Protein AF-A0A936GH63-F1 (afdb_monomer_lite)

pLDDT: mean 91.54, std 8.58, range [49.22, 98.38]

Radius of gyration: 16.04 Å; chains: 1; bounding box: 37×33×44 Å

Structure (mmCIF, N/CA/C/O backbone):
data_AF-A0A936GH63-F1
#
_entry.id   AF-A0A936GH63-F1
#
loop_
_atom_site.group_PDB
_atom_site.id
_atom_site.type_symbol
_atom_site.label_atom_id
_atom_site.label_alt_id
_atom_site.label_comp_id
_atom_site.label_asym_id
_atom_site.label_entity_id
_atom_site.label_seq_id
_atom_site.pdbx_PDB_ins_code
_atom_site.Cartn_x
_atom_site.Cartn_y
_atom_site.Cartn_z
_atom_site.occupancy
_atom_site.B_iso_or_equiv
_atom_site.auth_seq_id
_atom_site.auth_comp_id
_atom_site.auth_asym_id
_atom_site.auth_atom_id
_atom_site.pdbx_PDB_model_num
ATOM 1 N N . MET A 1 1 ? -2.921 2.189 15.683 1.00 77.50 1 MET A N 1
ATOM 2 C CA . MET A 1 1 ? -3.724 1.718 14.530 1.00 77.50 1 MET A CA 1
ATOM 3 C C . MET A 1 1 ? -4.888 0.828 14.944 1.00 77.50 1 MET A C 1
ATOM 5 O O . MET A 1 1 ? -5.994 1.120 14.519 1.00 77.50 1 MET A O 1
ATOM 9 N N . ASN A 1 2 ? -4.681 -0.194 15.786 1.00 88.81 2 ASN A N 1
ATOM 10 C CA . ASN A 1 2 ? -5.729 -1.166 16.139 1.00 88.81 2 ASN A CA 1
ATOM 11 C C . ASN A 1 2 ? -7.021 -0.539 16.677 1.00 88.81 2 ASN A C 1
ATOM 13 O O . ASN A 1 2 ? -8.090 -0.929 16.238 1.00 88.81 2 ASN A O 1
ATOM 17 N N . THR A 1 3 ? -6.943 0.483 17.533 1.00 91.19 3 THR A N 1
ATOM 18 C CA . THR A 1 3 ? -8.134 1.196 18.032 1.00 91.19 3 THR A CA 1
ATOM 19 C C . THR A 1 3 ? -8.961 1.829 16.910 1.00 91.19 3 THR A C 1
ATOM 21 O O . THR A 1 3 ? -10.179 1.738 16.925 1.00 91.19 3 THR A O 1
ATOM 24 N N . ILE A 1 4 ? -8.304 2.430 15.912 1.00 89.94 4 ILE A N 1
ATOM 25 C CA . ILE A 1 4 ? -8.976 3.048 14.756 1.00 89.94 4 ILE A CA 1
ATOM 26 C C . ILE A 1 4 ? -9.608 1.961 13.881 1.00 89.94 4 ILE A C 1
ATOM 28 O O . ILE A 1 4 ? -10.744 2.107 13.446 1.00 89.94 4 ILE A O 1
ATOM 32 N N . CYS A 1 5 ? -8.889 0.855 13.666 1.00 93.31 5 CYS A N 1
ATOM 33 C CA . CYS A 1 5 ? -9.409 -0.298 12.936 1.00 93.31 5 CYS A CA 1
ATOM 34 C C . CYS A 1 5 ? -10.624 -0.922 13.634 1.00 93.31 5 CYS A C 1
ATOM 36 O O . CYS A 1 5 ? -11.578 -1.269 12.963 1.00 93.31 5 CYS A O 1
ATOM 38 N N . LEU A 1 6 ? -10.613 -1.060 14.961 1.00 93.94 6 LEU A N 1
ATOM 39 C CA . LEU A 1 6 ? -11.741 -1.622 15.715 1.00 93.94 6 LEU A CA 1
ATOM 40 C C . LEU A 1 6 ? -12.950 -0.686 15.757 1.00 93.94 6 LEU A C 1
ATOM 42 O O . LEU A 1 6 ? -14.074 -1.150 15.901 1.00 93.94 6 LEU A O 1
ATOM 46 N N . TRP A 1 7 ? -12.723 0.624 15.658 1.00 93.56 7 TRP A N 1
ATOM 47 C CA . TRP A 1 7 ? -13.796 1.611 15.661 1.00 93.56 7 TRP A CA 1
ATOM 48 C C . TRP A 1 7 ? -14.631 1.569 14.373 1.00 93.56 7 TRP A C 1
ATOM 50 O O . TRP A 1 7 ? -15.854 1.656 14.432 1.00 93.56 7 TRP A O 1
ATOM 60 N N . ASN A 1 8 ? -13.980 1.429 13.214 1.00 94.69 8 ASN A N 1
ATOM 61 C CA . ASN A 1 8 ? -14.649 1.247 11.926 1.00 94.69 8 ASN A CA 1
ATOM 62 C C . ASN A 1 8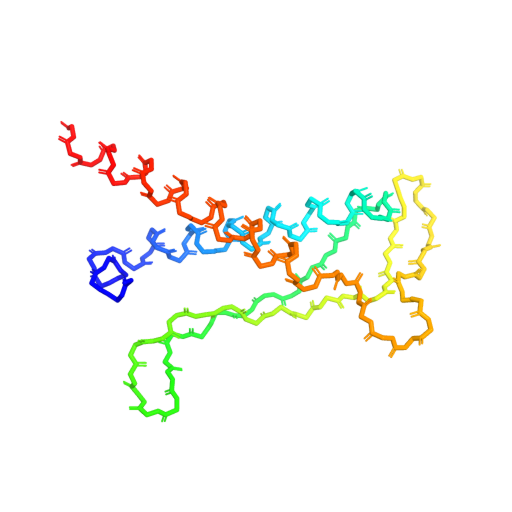 ? -13.739 0.456 10.980 1.00 94.69 8 ASN A C 1
ATOM 64 O O . ASN A 1 8 ? -12.938 1.019 10.226 1.00 94.69 8 ASN A O 1
ATOM 68 N N . ASP A 1 9 ? -13.858 -0.863 11.057 1.00 94.81 9 ASP A N 1
ATOM 69 C CA . ASP A 1 9 ? -13.024 -1.830 10.349 1.00 94.81 9 ASP A CA 1
ATOM 70 C C . ASP A 1 9 ? -13.198 -1.732 8.836 1.00 94.81 9 ASP A C 1
ATOM 72 O O . ASP A 1 9 ? -12.211 -1.629 8.108 1.00 94.81 9 ASP A O 1
ATOM 76 N N . ARG A 1 10 ? -14.444 -1.638 8.366 1.00 95.81 10 ARG A N 1
ATOM 77 C CA . ARG A 1 10 ? -14.772 -1.461 6.952 1.00 95.81 10 ARG A CA 1
ATOM 78 C C . ARG A 1 10 ? -14.038 -0.268 6.354 1.00 95.81 10 ARG A C 1
ATOM 80 O O . ARG A 1 10 ? -13.319 -0.418 5.368 1.00 95.81 10 ARG A O 1
ATOM 87 N N . GLN A 1 11 ? -14.193 0.906 6.959 1.00 95.88 11 GLN A N 1
ATOM 88 C CA . GLN A 1 11 ? -13.573 2.121 6.445 1.00 95.88 11 GLN A CA 1
ATOM 89 C C . GLN A 1 11 ? -12.043 2.049 6.540 1.00 95.88 11 GLN A C 1
ATOM 91 O O . GLN A 1 11 ? -11.338 2.504 5.639 1.00 95.88 11 GLN A O 1
ATOM 96 N N . PHE A 1 12 ? -11.510 1.454 7.608 1.00 96.69 12 PHE A N 1
ATOM 97 C CA . PHE A 1 12 ? -10.074 1.238 7.749 1.00 96.69 12 PHE A CA 1
ATOM 98 C C . PHE A 1 12 ? -9.517 0.354 6.622 1.00 96.69 12 PHE A C 1
ATOM 100 O O . PHE A 1 12 ? -8.492 0.699 6.029 1.00 96.69 12 PHE A O 1
ATOM 107 N N . TYR A 1 13 ? -10.193 -0.751 6.292 1.00 97.38 13 TYR A N 1
ATOM 108 C CA . TYR A 1 13 ? -9.791 -1.657 5.213 1.00 97.38 13 TYR A CA 1
ATOM 109 C C . TYR A 1 13 ? -9.943 -1.012 3.834 1.00 97.38 13 TYR A C 1
ATOM 111 O O . TYR A 1 13 ? -9.042 -1.150 3.009 1.00 97.38 13 TYR A O 1
ATOM 119 N N . GLU A 1 14 ? -11.009 -0.244 3.595 1.00 97.06 14 GLU A N 1
ATOM 120 C CA . GLU A 1 14 ? -11.177 0.547 2.366 1.00 97.06 14 GLU A CA 1
ATOM 121 C C . GLU A 1 14 ? -9.995 1.518 2.164 1.00 97.06 14 GLU A C 1
ATOM 123 O O . GLU A 1 14 ? -9.392 1.553 1.085 1.00 97.06 14 GLU A O 1
ATOM 128 N N . HIS A 1 15 ? -9.587 2.239 3.216 1.00 97.44 15 HIS A N 1
ATOM 129 C CA . HIS A 1 15 ? -8.408 3.117 3.174 1.00 97.44 15 HIS A CA 1
ATOM 130 C C . HIS A 1 15 ? -7.108 2.345 2.952 1.00 97.44 15 HIS A C 1
ATOM 132 O O . HIS A 1 15 ? -6.235 2.815 2.221 1.00 97.44 15 HIS A O 1
ATOM 138 N N . LEU A 1 16 ? -6.975 1.163 3.558 1.00 97.81 16 LEU A N 1
ATOM 139 C CA . LEU A 1 16 ? -5.798 0.312 3.412 1.00 97.81 16 LEU A CA 1
ATOM 140 C C . LEU A 1 16 ? -5.634 -0.169 1.962 1.00 97.81 16 LEU A C 1
ATOM 142 O O . LEU A 1 16 ? -4.566 0.013 1.376 1.00 97.81 16 LEU A O 1
ATOM 146 N N . PHE A 1 17 ? -6.700 -0.706 1.360 1.00 98.19 17 PHE A N 1
ATOM 147 C CA . PHE A 1 17 ? -6.712 -1.125 -0.045 1.00 98.19 17 PHE A CA 1
ATOM 148 C C . PHE A 1 17 ? -6.465 0.048 -0.995 1.00 98.19 17 PHE A C 1
ATOM 150 O O . PHE A 1 17 ? -5.651 -0.070 -1.914 1.00 98.19 17 PHE A O 1
ATOM 157 N N . SER A 1 18 ? -7.112 1.194 -0.759 1.00 98.00 18 SER A N 1
ATOM 158 C CA . SER A 1 18 ? -6.917 2.387 -1.588 1.00 98.00 18 SER A CA 1
ATOM 159 C C . SER A 1 18 ? -5.467 2.883 -1.544 1.00 98.00 18 SER A C 1
ATOM 161 O O . SER A 1 18 ? -4.887 3.194 -2.588 1.00 98.00 18 SER A O 1
ATOM 163 N N . ALA A 1 19 ? -4.843 2.895 -0.362 1.00 98.38 19 ALA A N 1
ATOM 164 C CA . ALA A 1 19 ? -3.449 3.300 -0.209 1.00 98.38 19 ALA A CA 1
ATOM 165 C C . ALA A 1 19 ? -2.477 2.326 -0.889 1.00 98.38 19 ALA A C 1
ATOM 167 O O . ALA A 1 19 ? -1.532 2.776 -1.545 1.00 98.38 19 ALA A O 1
ATOM 168 N N . VAL A 1 20 ? -2.714 1.013 -0.782 1.00 98.19 20 VAL A N 1
ATOM 169 C CA . VAL A 1 20 ? -1.935 -0.013 -1.495 1.00 98.19 20 VAL A CA 1
ATOM 170 C C . VAL A 1 20 ? -2.031 0.192 -3.004 1.00 98.19 20 VAL A C 1
ATOM 172 O O . VAL A 1 20 ? -1.004 0.386 -3.658 1.00 98.19 20 VAL A O 1
ATOM 175 N N . TRP A 1 21 ? -3.248 0.223 -3.554 1.00 97.75 21 TRP A N 1
ATOM 176 C CA . TRP A 1 21 ? -3.448 0.349 -4.998 1.00 97.75 21 TRP A CA 1
ATOM 177 C C . TRP A 1 21 ? -2.889 1.664 -5.541 1.00 97.75 21 TRP A C 1
ATOM 179 O O . TRP A 1 21 ? -2.122 1.669 -6.502 1.00 97.75 21 TRP A O 1
ATOM 189 N N . GLY A 1 22 ? -3.172 2.779 -4.865 1.00 97.75 22 GLY A N 1
ATOM 190 C CA . GLY A 1 22 ? -2.663 4.087 -5.262 1.00 97.75 22 GLY A CA 1
ATOM 191 C C . GLY A 1 22 ? -1.135 4.183 -5.207 1.00 97.75 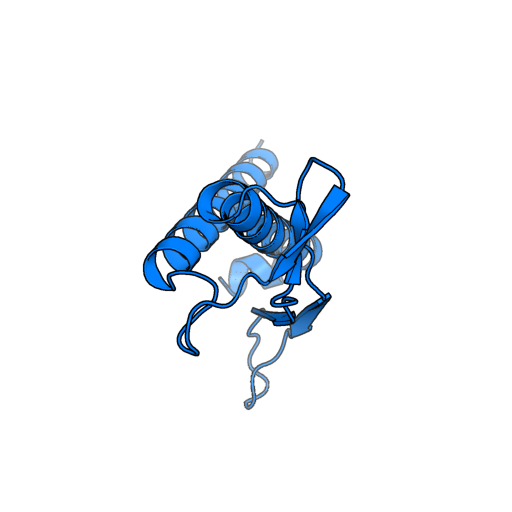22 GLY A C 1
ATOM 192 O O . GLY A 1 22 ? -0.554 4.985 -5.941 1.00 97.75 22 GLY A O 1
ATOM 193 N N . THR A 1 23 ? -0.474 3.398 -4.352 1.00 98.06 23 THR A N 1
ATOM 194 C CA . THR A 1 23 ? 0.992 3.295 -4.311 1.00 98.06 23 THR A CA 1
ATOM 195 C C . THR A 1 23 ? 1.507 2.487 -5.495 1.00 98.06 23 THR A C 1
ATOM 197 O O . THR A 1 23 ? 2.297 3.014 -6.274 1.00 98.06 23 THR A O 1
ATOM 200 N N . LEU A 1 24 ? 1.018 1.256 -5.679 1.00 96.56 24 LEU A N 1
ATOM 201 C CA . LEU A 1 24 ? 1.438 0.379 -6.778 1.00 96.56 2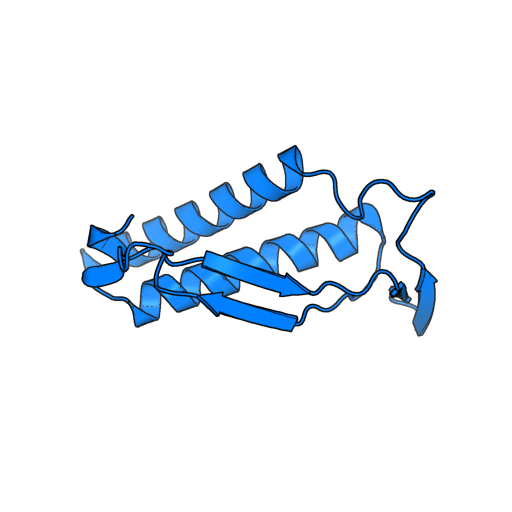4 LEU A CA 1
ATOM 202 C C . LEU A 1 24 ? 1.239 1.046 -8.141 1.00 96.56 24 LEU A C 1
ATOM 204 O O . LEU A 1 24 ? 2.173 1.108 -8.935 1.00 96.56 24 LEU A O 1
ATOM 208 N N . GLN A 1 25 ? 0.067 1.640 -8.370 1.00 95.56 25 GLN A N 1
ATOM 209 C CA . GLN A 1 25 ? -0.250 2.338 -9.611 1.00 95.56 25 GLN A CA 1
ATOM 210 C C . GLN A 1 25 ? 0.733 3.491 -9.879 1.00 95.56 25 GLN A C 1
ATOM 212 O O . GLN A 1 25 ? 1.252 3.623 -10.986 1.00 95.56 25 GLN A O 1
ATOM 217 N N . THR A 1 26 ? 1.058 4.294 -8.856 1.00 96.25 26 THR A N 1
ATOM 218 C CA . THR A 1 26 ? 2.040 5.386 -9.000 1.00 96.25 26 THR A CA 1
ATOM 219 C C . THR A 1 26 ? 3.411 4.835 -9.394 1.00 96.25 26 THR A C 1
ATOM 221 O O . THR A 1 26 ? 4.084 5.403 -10.254 1.00 96.25 26 THR A O 1
ATOM 224 N N . PHE A 1 27 ? 3.832 3.719 -8.800 1.00 95.06 27 PHE A N 1
ATOM 225 C CA . PHE A 1 27 ? 5.117 3.096 -9.110 1.00 95.06 27 PHE A CA 1
ATOM 226 C C . PHE A 1 27 ? 5.155 2.497 -10.519 1.00 95.06 27 PHE A C 1
ATOM 228 O O . PHE A 1 27 ? 6.124 2.739 -11.238 1.00 95.06 27 PHE A O 1
ATOM 235 N N . PHE A 1 28 ? 4.096 1.811 -10.956 1.00 94.19 28 PHE A N 1
ATOM 236 C CA . PHE A 1 28 ? 3.988 1.305 -12.327 1.00 94.19 28 PHE A CA 1
ATOM 237 C C . PHE A 1 28 ? 4.126 2.420 -13.367 1.00 94.19 28 PHE A C 1
ATOM 239 O O . PHE A 1 28 ? 4.938 2.306 -14.290 1.00 94.19 28 PHE A O 1
ATOM 246 N N . TYR A 1 29 ? 3.418 3.536 -13.180 1.00 92.88 29 TYR A N 1
ATOM 247 C CA . TYR A 1 29 ? 3.524 4.670 -14.096 1.00 92.88 29 TYR A CA 1
ATOM 248 C C . TYR A 1 29 ? 4.906 5.331 -14.057 1.00 92.88 29 TYR A C 1
ATOM 250 O O . TYR A 1 29 ? 5.498 5.566 -15.106 1.00 92.88 29 TYR A O 1
ATOM 258 N N . THR A 1 30 ? 5.441 5.618 -12.868 1.00 92.50 30 THR A N 1
ATOM 259 C CA . THR A 1 30 ? 6.671 6.425 -12.726 1.00 92.50 30 THR A CA 1
ATOM 260 C C . THR A 1 30 ? 7.956 5.662 -13.035 1.00 92.50 30 THR A C 1
ATOM 262 O O . THR A 1 30 ? 8.893 6.262 -13.553 1.00 92.50 30 THR A O 1
ATOM 265 N N . HIS A 1 31 ? 8.022 4.363 -12.733 1.00 89.50 31 HIS A N 1
ATOM 266 C CA . HIS A 1 31 ? 9.235 3.564 -12.944 1.00 89.50 31 HIS A CA 1
ATOM 267 C C . HIS A 1 31 ? 9.226 2.859 -14.299 1.00 89.50 31 HIS A C 1
ATOM 269 O O . HIS A 1 31 ? 10.279 2.663 -14.906 1.00 89.50 31 HIS A O 1
ATOM 275 N N . PHE A 1 32 ? 8.041 2.478 -14.787 1.00 89.81 32 PHE A N 1
ATOM 276 C CA . PHE A 1 32 ? 7.931 1.611 -15.954 1.00 89.81 32 PHE A CA 1
ATOM 277 C C . PHE A 1 32 ? 7.068 2.171 -17.085 1.00 89.81 32 PHE A C 1
ATOM 279 O O . PHE A 1 32 ? 7.225 1.694 -18.212 1.00 89.81 32 PHE A O 1
ATOM 286 N N . GLY A 1 33 ? 6.218 3.171 -16.840 1.00 90.81 33 GLY A N 1
ATOM 287 C CA . GLY A 1 33 ? 5.297 3.697 -17.851 1.00 90.81 33 GLY A CA 1
ATOM 288 C C . GLY A 1 33 ? 4.313 2.634 -18.347 1.00 90.81 33 GLY A C 1
ATOM 289 O O . GLY A 1 33 ? 4.070 2.534 -19.551 1.00 90.81 33 GLY A O 1
ATOM 290 N N . VAL A 1 34 ? 3.819 1.795 -17.434 1.00 92.31 34 VAL A N 1
ATOM 291 C CA . VAL A 1 34 ? 2.898 0.685 -17.724 1.00 92.31 34 VAL A CA 1
ATOM 292 C C . VAL A 1 34 ? 1.622 0.806 -16.906 1.00 92.31 34 VAL A C 1
ATOM 294 O O . VAL A 1 34 ? 1.620 1.421 -15.837 1.00 92.31 34 VAL A O 1
ATOM 297 N N . GLU A 1 35 ? 0.562 0.175 -17.396 1.00 89.69 35 GLU A N 1
ATOM 298 C CA . GLU A 1 35 ? -0.612 -0.145 -16.587 1.00 89.69 35 GLU A CA 1
ATOM 299 C C . GLU A 1 35 ? -0.386 -1.520 -15.974 1.00 89.69 35 GLU A C 1
ATOM 301 O O . GLU A 1 35 ? -0.473 -2.528 -16.665 1.00 89.69 35 GLU A O 1
ATOM 306 N N . GLY A 1 36 ? -0.007 -1.540 -14.697 1.00 90.12 36 GLY A N 1
ATOM 307 C CA . GLY A 1 36 ? 0.263 -2.783 -13.984 1.00 90.12 36 GLY A CA 1
ATOM 308 C C . GLY A 1 36 ? -0.895 -3.259 -13.120 1.00 90.12 36 GLY A C 1
ATOM 309 O O . GLY A 1 36 ? -1.830 -2.504 -12.845 1.00 90.12 36 GLY A O 1
ATOM 310 N N . GLY A 1 37 ? -0.803 -4.503 -12.656 1.00 92.44 37 GLY A N 1
ATOM 311 C CA . GLY A 1 37 ? -1.794 -5.140 -11.797 1.00 92.44 37 GLY A CA 1
ATOM 312 C C . GLY A 1 37 ? -1.201 -5.752 -10.529 1.00 92.44 37 GLY A C 1
ATOM 313 O O . GLY A 1 37 ? 0.009 -5.863 -10.349 1.00 92.44 37 GLY A O 1
ATOM 314 N N . ALA A 1 38 ? -2.080 -6.152 -9.612 1.00 95.31 38 ALA A N 1
ATOM 315 C CA . ALA A 1 38 ? -1.713 -6.965 -8.459 1.00 95.31 38 ALA A CA 1
ATOM 316 C C . ALA A 1 38 ? -2.914 -7.774 -7.960 1.00 95.31 38 ALA A C 1
ATOM 318 O O . ALA A 1 38 ? -4.053 -7.308 -8.013 1.00 95.31 38 ALA A O 1
ATOM 319 N N . VAL A 1 39 ? -2.645 -8.964 -7.423 1.00 96.88 39 VAL A N 1
ATOM 320 C CA . VAL A 1 39 ? -3.615 -9.720 -6.622 1.00 96.88 39 VAL A CA 1
ATOM 321 C C . VAL A 1 39 ? -3.350 -9.411 -5.155 1.00 96.88 39 VAL A C 1
ATOM 323 O O . VAL A 1 39 ? -2.262 -9.683 -4.649 1.00 96.88 39 VAL A O 1
ATOM 326 N N . CYS A 1 40 ? -4.341 -8.835 -4.479 1.00 97.38 40 CYS A N 1
ATOM 327 C CA . CYS A 1 40 ? -4.220 -8.367 -3.102 1.00 97.38 40 CYS A CA 1
ATOM 328 C C . CYS A 1 40 ? -5.090 -9.202 -2.156 1.00 97.38 40 CYS A C 1
ATOM 330 O O . CYS A 1 40 ? -6.284 -9.365 -2.399 1.00 97.38 40 CYS A O 1
ATOM 332 N N . VAL A 1 41 ? -4.508 -9.680 -1.055 1.00 97.69 41 VAL A N 1
ATOM 333 C CA . VAL A 1 41 ? -5.200 -10.456 -0.014 1.00 97.69 41 VAL A CA 1
ATOM 334 C C . VAL A 1 41 ? -5.062 -9.743 1.326 1.00 97.69 41 VAL A C 1
ATOM 336 O O . VAL A 1 41 ? -3.949 -9.450 1.761 1.00 97.69 41 VAL A O 1
ATOM 339 N N . LEU A 1 42 ? -6.192 -9.466 1.981 1.00 97.50 42 LEU A N 1
ATOM 340 C CA . LEU A 1 42 ? -6.233 -8.901 3.329 1.00 97.50 42 LEU A CA 1
ATOM 341 C C . LEU A 1 42 ? -6.089 -10.012 4.372 1.00 97.50 42 LEU A C 1
ATOM 343 O O . LEU A 1 42 ? -6.881 -10.951 4.402 1.00 97.50 42 LEU A O 1
ATOM 347 N N . HIS A 1 43 ? -5.136 -9.845 5.281 1.00 96.56 43 HIS A N 1
ATOM 348 C CA . HIS A 1 43 ? -5.023 -10.627 6.504 1.00 96.56 43 HIS A CA 1
ATOM 349 C C . HIS A 1 43 ? -5.283 -9.722 7.703 1.00 96.56 43 HIS A C 1
ATOM 351 O O . HIS A 1 43 ? -4.668 -8.667 7.831 1.00 96.56 43 HIS A O 1
ATOM 357 N N . THR A 1 44 ? -6.188 -10.128 8.591 1.00 96.00 44 THR A N 1
ATOM 358 C CA . THR A 1 44 ? -6.576 -9.332 9.766 1.00 96.00 44 THR A CA 1
ATOM 359 C C . THR A 1 44 ? -5.914 -9.796 11.059 1.00 96.00 44 THR A C 1
ATOM 361 O O . THR A 1 44 ? -5.858 -9.025 12.013 1.00 96.00 44 THR A O 1
ATOM 364 N N . TRP A 1 45 ? -5.388 -11.021 11.106 1.00 93.81 45 TRP A N 1
ATOM 365 C CA . TRP A 1 45 ? -4.832 -11.633 12.314 1.00 93.81 45 TRP A CA 1
ATOM 366 C C . TRP A 1 45 ? -3.359 -11.995 12.133 1.00 93.81 45 TRP A C 1
ATOM 368 O O . TRP A 1 45 ? -2.962 -12.522 11.094 1.00 93.81 45 TRP A O 1
ATOM 378 N N . GLY A 1 46 ? -2.554 -11.713 13.157 1.00 91.62 46 GLY A N 1
ATOM 379 C CA . GLY A 1 46 ? -1.178 -12.199 13.254 1.00 91.62 46 GLY A CA 1
ATOM 380 C C . GLY A 1 46 ? -1.110 -13.641 13.766 1.00 91.62 46 GLY A C 1
ATOM 381 O O . GLY A 1 46 ? -2.107 -14.201 14.218 1.00 91.62 46 GLY A O 1
ATOM 382 N N . GLN A 1 47 ? 0.092 -14.226 13.766 1.00 91.56 47 GLN A N 1
ATOM 383 C CA . GLN A 1 47 ? 0.329 -15.606 14.227 1.00 91.56 47 GLN A CA 1
ATOM 384 C C . GLN A 1 47 ? -0.155 -15.863 15.664 1.00 91.56 47 GLN A C 1
ATOM 386 O O . GLN A 1 47 ? -0.651 -16.942 15.964 1.00 91.56 47 GLN A O 1
ATOM 391 N N . ASN A 1 48 ? -0.079 -14.850 16.532 1.00 93.56 48 ASN A N 1
ATOM 392 C CA . ASN A 1 48 ? -0.518 -14.933 17.928 1.00 93.56 48 ASN A CA 1
ATOM 393 C C . ASN A 1 48 ? -1.997 -14.541 18.119 1.00 93.56 48 ASN A C 1
ATOM 395 O O . ASN A 1 48 ? -2.388 -14.185 19.227 1.00 93.56 48 ASN A O 1
ATOM 399 N N . LEU A 1 49 ? -2.801 -14.522 17.046 1.00 90.69 49 LEU A N 1
ATOM 400 C CA . LEU A 1 49 ? -4.206 -14.087 17.046 1.00 90.69 49 LEU A CA 1
ATOM 401 C C . LEU A 1 49 ? -4.416 -12.662 17.584 1.00 90.69 49 LEU A C 1
ATOM 403 O O . LEU A 1 49 ? -5.484 -12.314 18.080 1.00 90.69 49 LEU A O 1
ATOM 407 N N . SER A 1 50 ? -3.406 -11.802 17.464 1.00 93.81 50 SER A N 1
ATOM 408 C CA . SER A 1 50 ? -3.567 -10.368 17.674 1.00 93.81 50 SER A CA 1
ATOM 409 C C . SER A 1 50 ? -4.096 -9.709 16.401 1.00 93.81 50 SER A C 1
ATOM 411 O O . SER A 1 50 ? -3.739 -10.107 15.288 1.00 93.81 50 SER A O 1
ATOM 413 N N . LEU A 1 51 ? -4.940 -8.683 16.555 1.00 94.06 51 LEU A N 1
ATOM 414 C CA . LEU A 1 51 ? -5.393 -7.871 15.425 1.00 94.06 51 LEU A CA 1
ATOM 415 C C . LEU A 1 51 ? -4.174 -7.219 14.753 1.00 94.06 51 LEU A C 1
ATOM 417 O O . LEU A 1 51 ? -3.467 -6.414 15.369 1.00 94.06 51 LEU A O 1
ATOM 421 N N . HIS A 1 52 ? -3.941 -7.577 13.494 1.00 94.81 52 HIS A N 1
ATOM 422 C CA . HIS A 1 52 ? -2.810 -7.141 12.683 1.00 94.81 52 HIS A CA 1
ATOM 423 C C . HIS A 1 52 ? -3.225 -7.034 11.203 1.00 94.81 52 HIS A C 1
ATOM 425 O O . HIS A 1 52 ? -2.846 -7.882 10.394 1.00 94.81 52 HIS A O 1
ATOM 431 N N . PRO A 1 53 ? -4.039 -6.028 10.829 1.00 95.62 53 PRO A N 1
ATOM 432 C CA . PRO A 1 53 ? -4.481 -5.848 9.452 1.00 95.62 53 PRO A CA 1
ATOM 433 C C . PRO A 1 53 ? -3.316 -5.477 8.526 1.00 95.62 53 PRO A C 1
ATOM 435 O O . PRO A 1 53 ? -2.671 -4.445 8.716 1.00 95.62 53 PRO A O 1
ATOM 438 N N . HIS A 1 54 ? -3.072 -6.304 7.512 1.00 96.25 54 HIS A N 1
ATOM 439 C CA . HIS A 1 54 ? -2.068 -6.094 6.468 1.00 96.25 54 HIS A CA 1
ATOM 440 C C . HIS A 1 54 ? -2.526 -6.715 5.143 1.00 96.25 54 HIS A C 1
ATOM 442 O O . HIS A 1 54 ? -3.355 -7.623 5.123 1.00 96.25 54 HIS A O 1
ATOM 448 N N . ILE A 1 55 ? -1.996 -6.217 4.024 1.00 98.00 55 ILE A N 1
ATOM 449 C CA . ILE A 1 55 ? -2.322 -6.719 2.685 1.00 98.00 55 ILE A CA 1
ATOM 450 C C . ILE A 1 55 ? -1.076 -7.351 2.073 1.00 98.00 55 ILE A C 1
ATOM 452 O O . ILE A 1 55 ? -0.039 -6.697 1.955 1.00 98.00 55 ILE A O 1
ATOM 456 N N . HIS A 1 56 ? -1.196 -8.600 1.633 1.00 97.12 56 HIS A N 1
ATOM 457 C CA . HIS A 1 56 ? -0.209 -9.223 0.757 1.00 97.12 56 HIS A CA 1
ATOM 458 C C . HIS A 1 56 ? -0.563 -8.937 -0.691 1.00 97.12 56 HIS A C 1
ATOM 460 O O . HIS A 1 56 ? -1.709 -9.115 -1.093 1.00 97.12 56 HIS A O 1
ATOM 466 N N . CYS A 1 57 ? 0.430 -8.521 -1.470 1.00 97.00 57 CYS A N 1
ATOM 467 C CA . CYS A 1 57 ? 0.268 -8.233 -2.888 1.00 97.00 57 CYS A CA 1
ATOM 468 C C . CYS A 1 57 ? 1.158 -9.177 -3.695 1.00 97.00 57 CYS A C 1
ATOM 470 O O . CYS A 1 57 ? 2.375 -9.188 -3.503 1.00 97.00 57 CYS A O 1
ATOM 472 N N . ILE A 1 58 ? 0.563 -9.933 -4.611 1.00 95.38 58 ILE A N 1
ATOM 473 C CA . ILE A 1 58 ? 1.287 -10.654 -5.658 1.00 95.38 58 ILE A CA 1
ATOM 474 C C . ILE A 1 58 ? 1.290 -9.751 -6.887 1.00 95.38 58 ILE A C 1
ATOM 476 O O . ILE A 1 58 ? 0.231 -9.442 -7.434 1.00 95.38 58 ILE A O 1
ATOM 480 N N . VAL A 1 59 ? 2.479 -9.307 -7.289 1.00 93.31 59 VAL A N 1
ATOM 481 C CA . VAL A 1 59 ? 2.672 -8.332 -8.366 1.00 93.31 59 VAL A CA 1
ATOM 482 C C . VAL A 1 59 ? 3.371 -9.020 -9.542 1.00 93.31 59 VAL A C 1
ATOM 484 O O . VAL A 1 59 ? 4.484 -9.523 -9.352 1.00 93.31 59 VAL A O 1
ATOM 487 N N . PRO A 1 60 ? 2.762 -9.074 -10.739 1.00 89.75 60 PRO A N 1
ATOM 488 C CA . PRO A 1 60 ? 3.420 -9.602 -11.925 1.00 89.75 60 PRO A CA 1
ATOM 489 C C . PRO A 1 60 ? 4.671 -8.787 -12.26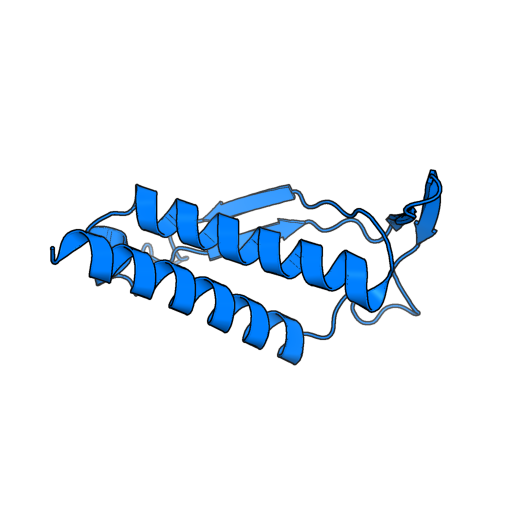8 1.00 89.75 60 PRO A C 1
ATOM 491 O O . PRO A 1 60 ? 4.664 -7.559 -12.281 1.00 89.75 60 PRO A O 1
ATOM 494 N N . ALA A 1 61 ? 5.766 -9.474 -12.592 1.00 88.44 61 ALA A N 1
ATOM 495 C CA . ALA A 1 61 ? 6.993 -8.835 -13.069 1.00 88.44 61 ALA A CA 1
ATOM 496 C C . ALA A 1 61 ? 6.968 -8.575 -14.587 1.00 88.44 61 ALA A C 1
ATOM 498 O O . ALA A 1 61 ? 8.023 -8.442 -15.209 1.00 88.44 61 ALA A O 1
ATOM 499 N N . ALA A 1 62 ? 5.784 -8.536 -15.197 1.00 88.44 62 ALA A N 1
ATOM 500 C CA . ALA A 1 62 ? 5.589 -8.243 -16.605 1.00 88.44 62 ALA A CA 1
ATOM 501 C C . ALA A 1 62 ? 4.196 -7.652 -16.827 1.00 88.44 62 ALA A C 1
ATOM 503 O O . ALA A 1 62 ? 3.233 -8.141 -16.246 1.00 88.44 62 ALA A O 1
ATOM 504 N N . GLU A 1 63 ? 4.116 -6.604 -17.642 1.00 89.19 63 GLU A N 1
ATOM 505 C CA . GLU A 1 63 ? 2.894 -5.829 -17.870 1.00 89.19 63 GLU A CA 1
ATOM 506 C C . GLU A 1 63 ? 2.860 -5.257 -19.291 1.00 89.19 63 GLU A C 1
ATOM 508 O O . GLU A 1 63 ? 3.870 -5.242 -20.003 1.00 89.19 63 GLU A O 1
ATOM 513 N N . TYR A 1 64 ? 1.707 -4.733 -19.704 1.00 88.75 64 TYR A N 1
ATOM 514 C CA . TYR A 1 64 ? 1.587 -3.991 -20.955 1.00 88.75 64 TYR A CA 1
ATOM 515 C C . TYR A 1 64 ? 1.922 -2.507 -20.753 1.00 88.75 64 TYR A C 1
ATOM 517 O O . TYR A 1 64 ? 1.425 -1.829 -19.854 1.00 88.75 64 TYR A O 1
ATOM 525 N N . SER A 1 65 ? 2.768 -1.968 -21.628 1.00 88.06 65 SER A N 1
ATOM 526 C CA . SER A 1 65 ? 2.945 -0.521 -21.753 1.00 88.06 65 SER A CA 1
ATOM 527 C C . SER A 1 65 ? 1.651 0.155 -22.197 1.00 88.06 65 SER A C 1
ATOM 529 O O . SER A 1 65 ? 0.782 -0.473 -22.798 1.00 88.06 65 SER A O 1
ATOM 531 N N . LEU A 1 66 ? 1.578 1.474 -22.017 1.00 85.69 66 LEU A N 1
ATOM 532 C CA . LEU A 1 66 ? 0.440 2.290 -22.471 1.00 85.69 66 LEU A CA 1
ATOM 533 C C . LEU A 1 66 ? 0.184 2.218 -23.987 1.00 85.69 66 LEU A C 1
ATOM 535 O O . LEU A 1 66 ? -0.867 2.630 -24.461 1.00 85.69 66 LEU A O 1
ATOM 539 N N . LYS A 1 67 ? 1.145 1.699 -24.762 1.00 89.50 67 LYS A N 1
ATOM 540 C CA . LYS A 1 67 ? 1.013 1.446 -26.204 1.00 89.50 67 LYS A CA 1
ATOM 541 C C . LYS A 1 67 ? 0.571 0.009 -26.523 1.00 89.50 67 LYS A C 1
ATOM 543 O O . LYS A 1 67 ? 0.641 -0.395 -27.678 1.00 89.50 67 LYS A O 1
ATOM 548 N N . GLY A 1 68 ? 0.189 -0.782 -25.518 1.00 88.19 68 GLY A N 1
ATOM 549 C CA . GLY A 1 68 ? -0.216 -2.182 -25.670 1.00 88.19 68 GLY A CA 1
ATOM 550 C C . GLY A 1 68 ? 0.939 -3.155 -25.925 1.00 88.19 68 GLY A C 1
ATOM 551 O O . GLY A 1 68 ? 0.715 -4.263 -26.400 1.00 88.19 68 GLY A O 1
ATOM 552 N N . GLN A 1 69 ? 2.186 -2.766 -25.638 1.00 90.44 69 GLN A N 1
ATOM 553 C CA . GLN A 1 69 ? 3.360 -3.629 -25.850 1.00 90.44 69 GLN A CA 1
ATOM 554 C C . GLN A 1 69 ? 3.766 -4.336 -24.560 1.00 90.44 69 GLN A C 1
ATOM 556 O O . GLN A 1 69 ? 3.892 -3.671 -23.532 1.00 90.44 69 GLN A O 1
ATOM 561 N N . TRP A 1 70 ? 4.020 -5.644 -24.630 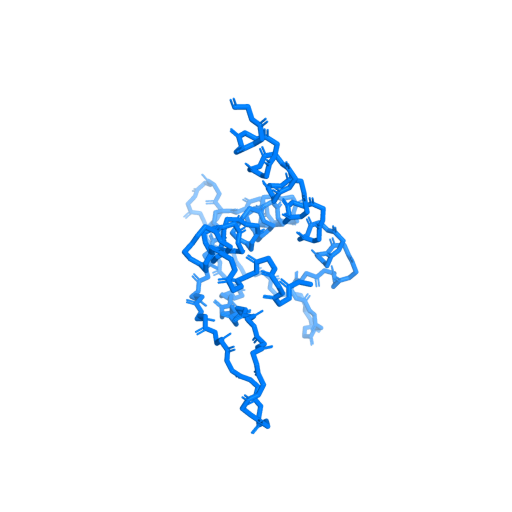1.00 89.88 70 TRP A N 1
ATOM 562 C CA . TRP A 1 70 ? 4.510 -6.437 -23.501 1.00 89.88 70 TRP A CA 1
ATOM 563 C C . TRP A 1 70 ? 5.868 -5.933 -23.000 1.00 89.88 70 TRP A C 1
ATOM 565 O O . TRP A 1 70 ? 6.784 -5.699 -23.794 1.00 89.88 70 TRP A O 1
ATOM 575 N N . LYS A 1 71 ? 6.015 -5.798 -21.682 1.00 89.56 71 LYS A N 1
ATOM 576 C CA . LYS A 1 71 ? 7.234 -5.327 -21.027 1.00 89.56 71 LYS A CA 1
ATOM 577 C C . LYS A 1 71 ? 7.517 -6.146 -19.773 1.00 89.56 71 LYS A C 1
ATOM 579 O O . LYS A 1 71 ? 6.716 -6.172 -18.847 1.00 89.56 71 LYS A O 1
ATOM 584 N N . ASN A 1 72 ? 8.704 -6.741 -19.708 1.00 89.06 72 ASN A N 1
ATOM 585 C CA . ASN A 1 72 ? 9.209 -7.346 -18.478 1.00 89.06 72 ASN A CA 1
ATOM 586 C C . ASN A 1 72 ? 9.728 -6.235 -17.551 1.00 89.06 72 ASN A C 1
ATOM 588 O O . ASN A 1 72 ? 10.502 -5.377 -17.976 1.00 89.06 72 ASN A O 1
ATOM 592 N N . LEU A 1 73 ? 9.277 -6.233 -16.300 1.00 84.69 73 LEU A N 1
ATOM 593 C CA . LEU A 1 73 ? 9.553 -5.191 -15.306 1.00 84.69 73 LEU A CA 1
ATOM 594 C C . LEU A 1 73 ? 10.695 -5.561 -14.342 1.00 84.69 73 LEU A C 1
ATOM 596 O O . LEU A 1 73 ? 11.135 -4.732 -13.550 1.00 84.69 73 LEU A O 1
ATOM 600 N N . GLY A 1 74 ? 11.191 -6.798 -14.403 1.00 73.75 74 GLY A N 1
ATOM 601 C CA . GLY A 1 74 ? 12.330 -7.253 -13.608 1.00 73.75 74 GLY A CA 1
ATOM 602 C C . GLY A 1 74 ? 13.669 -6.934 -14.273 1.00 73.75 74 GLY A C 1
ATOM 603 O O . GLY A 1 74 ? 13.932 -7.412 -15.372 1.00 73.75 74 GLY A O 1
ATOM 604 N N . ALA A 1 75 ? 14.529 -6.181 -13.583 1.00 62.84 75 ALA A N 1
ATOM 605 C CA . ALA A 1 75 ? 15.949 -6.067 -13.914 1.00 62.84 75 ALA A CA 1
ATOM 606 C C . ALA A 1 75 ? 16.773 -6.964 -12.971 1.00 62.84 75 ALA A C 1
ATOM 608 O O . ALA A 1 75 ? 16.694 -6.826 -11.747 1.00 62.84 75 ALA A O 1
ATOM 609 N N . ASP A 1 76 ? 17.534 -7.890 -13.554 1.00 62.31 76 ASP A N 1
ATOM 610 C CA . ASP A 1 76 ? 18.668 -8.630 -12.976 1.00 62.31 76 ASP A CA 1
ATOM 611 C C . ASP A 1 76 ? 18.499 -9.197 -11.547 1.00 62.31 76 ASP A C 1
ATOM 613 O O . ASP A 1 76 ? 19.455 -9.284 -10.778 1.00 62.31 76 ASP A O 1
ATOM 617 N N . GLY A 1 77 ? 17.283 -9.605 -11.169 1.00 61.19 77 GLY A N 1
ATOM 618 C CA . GLY A 1 77 ? 17.046 -10.470 -10.006 1.00 61.19 77 GLY A CA 1
ATOM 619 C C . GLY A 1 77 ? 17.090 -9.820 -8.617 1.00 61.19 77 GLY A C 1
ATOM 620 O O . GLY A 1 77 ? 17.218 -10.548 -7.636 1.00 61.19 77 GLY A O 1
ATOM 621 N N . ARG A 1 78 ? 16.977 -8.488 -8.490 1.00 75.06 78 ARG A N 1
ATOM 622 C CA . ARG A 1 78 ? 16.932 -7.827 -7.164 1.00 75.06 78 ARG A CA 1
ATOM 623 C C . ARG A 1 78 ? 15.509 -7.539 -6.680 1.00 75.06 78 ARG A C 1
ATOM 625 O O . ARG A 1 78 ? 14.960 -8.325 -5.919 1.00 75.06 78 ARG A O 1
ATOM 632 N N . PHE A 1 79 ? 14.909 -6.424 -7.098 1.00 83.94 79 PHE A N 1
ATOM 633 C CA . PHE A 1 79 ? 13.579 -5.996 -6.646 1.00 83.94 79 PHE A CA 1
ATOM 634 C C . PHE A 1 79 ? 12.863 -5.192 -7.733 1.00 83.94 79 PHE A C 1
ATOM 636 O O . PHE A 1 79 ? 13.501 -4.431 -8.455 1.00 83.94 79 PHE A O 1
ATOM 643 N N . LEU A 1 80 ? 11.537 -5.334 -7.810 1.00 88.12 80 LEU A N 1
ATOM 644 C CA . LEU A 1 80 ? 10.691 -4.610 -8.765 1.00 88.12 80 LEU A CA 1
ATOM 645 C C . LEU A 1 80 ? 10.598 -3.108 -8.444 1.00 88.12 80 LEU A C 1
ATOM 647 O O . LEU A 1 80 ? 10.631 -2.272 -9.341 1.00 88.12 80 LEU A O 1
ATOM 651 N N . PHE A 1 81 ? 10.502 -2.767 -7.158 1.00 89.50 81 PHE A N 1
ATOM 652 C CA . PHE A 1 81 ? 10.394 -1.393 -6.677 1.00 89.50 81 PHE A CA 1
ATOM 653 C C . PHE A 1 81 ? 11.391 -1.136 -5.546 1.00 89.50 81 PHE A C 1
ATOM 655 O O . PHE A 1 81 ? 11.677 -2.044 -4.757 1.00 89.50 81 PHE A O 1
ATOM 662 N N . PRO A 1 82 ? 11.890 0.100 -5.402 1.00 91.12 82 PRO A N 1
ATOM 663 C CA . PRO A 1 82 ? 12.733 0.452 -4.276 1.00 91.12 82 PRO A CA 1
ATOM 664 C C . PRO A 1 82 ? 11.879 0.583 -2.995 1.00 91.12 82 PRO A C 1
ATOM 666 O O . PRO A 1 82 ? 10.981 1.422 -2.879 1.00 91.12 82 PRO A O 1
ATOM 669 N N . VAL A 1 83 ? 12.144 -0.301 -2.025 1.00 92.19 83 VAL A N 1
ATOM 670 C CA . VAL A 1 83 ? 11.281 -0.544 -0.848 1.00 92.19 83 VAL A CA 1
ATOM 671 C C . VAL A 1 83 ? 11.091 0.695 0.028 1.00 92.19 83 VAL A C 1
ATOM 673 O O . VAL A 1 83 ? 10.002 0.905 0.561 1.00 92.19 83 VAL A O 1
ATOM 676 N N . GLN A 1 84 ? 12.122 1.529 0.180 1.00 95.00 84 GLN A N 1
ATOM 677 C CA . GLN A 1 84 ? 12.056 2.719 1.037 1.00 95.00 84 GLN A CA 1
ATOM 678 C C . GLN A 1 84 ? 11.051 3.745 0.496 1.00 95.00 84 GLN A C 1
ATOM 680 O O . GLN A 1 84 ? 10.195 4.227 1.238 1.00 95.00 84 GLN A O 1
ATOM 685 N N . GLN A 1 85 ? 11.101 4.025 -0.807 1.00 95.69 85 GLN A N 1
ATOM 686 C CA . GLN A 1 85 ? 10.188 4.946 -1.480 1.00 95.69 85 GLN A CA 1
ATOM 687 C C . GLN A 1 85 ? 8.766 4.379 -1.499 1.00 95.69 85 GLN A C 1
ATOM 689 O O . GLN A 1 85 ? 7.812 5.117 -1.246 1.00 95.69 85 GLN A O 1
ATOM 694 N N . LEU A 1 86 ? 8.623 3.073 -1.760 1.00 96.06 86 LEU A N 1
ATOM 695 C CA . LEU A 1 86 ? 7.325 2.393 -1.754 1.00 96.06 86 LEU A CA 1
ATOM 696 C C . LEU A 1 86 ? 6.659 2.515 -0.375 1.00 96.06 86 LEU A C 1
ATOM 698 O O . LEU A 1 86 ? 5.504 2.929 -0.270 1.00 96.06 86 LEU A O 1
ATOM 702 N N . SER A 1 87 ? 7.420 2.230 0.685 1.00 96.81 87 SER A N 1
ATOM 703 C CA . SER A 1 87 ? 6.948 2.280 2.073 1.00 96.81 87 SER A CA 1
ATOM 704 C C . SER A 1 87 ? 6.548 3.694 2.491 1.00 96.81 87 SER A C 1
ATOM 706 O O . SER A 1 87 ? 5.482 3.889 3.077 1.00 96.81 87 SER A O 1
ATOM 708 N N . ALA A 1 88 ? 7.372 4.695 2.161 1.00 98.19 88 ALA A N 1
ATOM 709 C CA . ALA A 1 88 ? 7.091 6.092 2.483 1.00 98.19 88 ALA A CA 1
ATOM 710 C C . ALA A 1 88 ? 5.823 6.602 1.778 1.00 98.19 88 ALA A C 1
ATOM 712 O O . ALA A 1 88 ? 4.992 7.269 2.399 1.00 98.19 88 ALA A O 1
ATOM 713 N N . MET A 1 89 ? 5.640 6.255 0.499 1.00 98.38 89 MET A N 1
ATOM 714 C CA . MET A 1 89 ? 4.458 6.651 -0.266 1.00 98.38 89 MET A CA 1
ATOM 715 C C . MET A 1 89 ? 3.183 5.989 0.260 1.00 98.38 89 MET A C 1
ATOM 717 O O . MET A 1 89 ? 2.179 6.680 0.449 1.00 98.38 89 MET A O 1
ATOM 721 N N . PHE A 1 90 ? 3.229 4.681 0.527 1.00 98.38 90 PHE A N 1
ATOM 722 C CA . PHE A 1 90 ? 2.112 3.959 1.131 1.00 98.38 90 PHE A CA 1
ATOM 723 C C . PHE A 1 90 ? 1.696 4.596 2.458 1.00 98.38 90 PHE A C 1
ATOM 725 O O . PHE A 1 90 ? 0.522 4.928 2.638 1.00 98.38 90 PHE A O 1
ATOM 732 N N . LEU A 1 91 ? 2.659 4.839 3.354 1.00 97.88 91 LEU A N 1
ATOM 733 C CA . LEU A 1 91 ? 2.398 5.460 4.650 1.00 97.88 91 LEU A CA 1
ATOM 734 C C . LEU A 1 91 ? 1.751 6.842 4.491 1.00 97.88 91 LEU A C 1
ATOM 736 O O . LEU A 1 91 ? 0.761 7.137 5.160 1.00 97.88 91 LEU A O 1
ATOM 740 N N . GLY A 1 92 ? 2.279 7.671 3.585 1.00 98.25 92 GLY A N 1
ATOM 741 C CA . GLY A 1 92 ? 1.735 8.996 3.296 1.00 98.25 92 GLY A CA 1
ATOM 742 C C . GLY A 1 92 ? 0.286 8.944 2.809 1.00 98.25 92 GLY A C 1
ATOM 743 O O . GLY A 1 92 ? -0.574 9.619 3.378 1.00 98.25 92 GLY A O 1
ATOM 744 N N . LYS A 1 93 ? -0.004 8.101 1.807 1.00 98.38 93 LYS A N 1
ATOM 745 C CA . LYS A 1 93 ? -1.363 7.925 1.263 1.00 98.38 93 LYS A CA 1
ATOM 746 C C . LYS A 1 93 ? -2.329 7.396 2.323 1.00 98.38 93 LYS A C 1
ATOM 748 O O .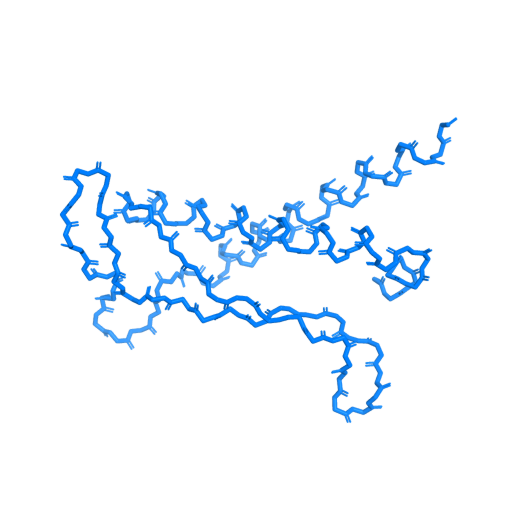 LYS A 1 93 ? -3.430 7.925 2.466 1.00 98.38 93 LYS A O 1
ATOM 753 N N . PHE A 1 94 ? -1.912 6.392 3.093 1.00 98.00 94 PHE A N 1
ATOM 754 C CA . PHE A 1 94 ? -2.757 5.771 4.109 1.00 98.00 94 PHE A CA 1
ATOM 755 C C . PHE A 1 94 ? -3.108 6.739 5.244 1.00 98.00 94 PHE A C 1
ATOM 757 O O . PHE A 1 94 ? -4.281 6.898 5.587 1.00 98.00 94 PHE A O 1
ATOM 764 N N . LEU A 1 95 ? -2.108 7.434 5.796 1.00 97.19 95 LEU A N 1
ATOM 765 C CA . LEU A 1 95 ? -2.324 8.398 6.874 1.00 97.19 95 LEU A CA 1
ATOM 766 C C . LEU A 1 95 ? -3.145 9.605 6.419 1.00 97.19 95 LEU A C 1
ATOM 768 O O . LEU A 1 95 ? -3.990 10.070 7.184 1.00 97.19 95 LEU A O 1
ATOM 772 N N . ASP A 1 96 ? -2.914 10.122 5.210 1.00 97.62 96 ASP A N 1
ATOM 773 C CA . ASP A 1 96 ? -3.713 11.228 4.668 1.00 97.62 96 ASP A CA 1
ATOM 774 C C . ASP A 1 96 ? -5.183 10.815 4.506 1.00 97.62 96 ASP A C 1
ATOM 776 O O . ASP A 1 96 ? -6.079 11.513 4.990 1.00 97.62 96 ASP A O 1
ATOM 780 N N . SER A 1 97 ? -5.436 9.637 3.924 1.00 96.31 97 SER A N 1
ATOM 781 C CA . SER A 1 97 ? -6.799 9.126 3.742 1.00 96.31 97 SER A CA 1
ATOM 782 C C . SER A 1 97 ? -7.527 8.937 5.076 1.00 96.31 97 SER A C 1
ATOM 784 O O . SER A 1 97 ? -8.644 9.434 5.256 1.00 96.31 97 SER A O 1
ATOM 786 N N . LEU A 1 98 ? -6.861 8.320 6.061 1.00 94.69 98 LEU A N 1
ATOM 787 C CA . LEU A 1 98 ? -7.407 8.151 7.410 1.00 94.69 98 LEU A CA 1
ATOM 788 C C . LEU A 1 98 ? -7.714 9.493 8.085 1.00 94.69 98 LEU A C 1
ATOM 790 O O . LEU A 1 98 ? -8.815 9.678 8.605 1.00 94.69 98 LEU A O 1
ATOM 794 N N . LYS A 1 99 ? -6.780 10.453 8.056 1.00 94.94 99 LYS A N 1
ATOM 795 C CA . LYS A 1 99 ? -6.971 11.779 8.674 1.00 94.94 99 LYS A CA 1
ATOM 796 C C . LYS A 1 99 ? -8.163 12.520 8.076 1.00 94.94 99 LYS A C 1
ATOM 798 O O . LYS A 1 99 ? -8.969 13.087 8.814 1.00 94.94 99 LYS A O 1
ATOM 803 N N . ARG A 1 100 ? -8.296 12.510 6.746 1.00 94.62 100 ARG A N 1
ATOM 804 C CA . ARG A 1 100 ? -9.429 13.144 6.052 1.00 94.62 100 ARG A CA 1
ATOM 805 C C . ARG A 1 100 ? -10.754 12.504 6.442 1.00 94.62 100 ARG A C 1
ATOM 807 O O . ARG A 1 100 ? -11.734 13.221 6.619 1.00 94.62 100 ARG A O 1
ATOM 814 N N . SER A 1 101 ? -10.772 11.182 6.571 1.00 92.50 101 SER A N 1
ATOM 815 C CA . SER A 1 101 ? -11.961 10.425 6.951 1.00 92.50 101 SER A CA 1
ATOM 816 C C . SER A 1 101 ? -12.415 10.735 8.375 1.00 92.50 101 SER A C 1
ATOM 818 O O . SER A 1 101 ? -13.571 11.093 8.583 1.00 92.50 101 SER A O 1
ATOM 820 N N . LEU A 1 102 ? -11.484 10.704 9.332 1.00 91.19 102 LEU A N 1
ATOM 821 C CA . LEU A 1 102 ? -11.764 11.005 10.738 1.00 91.19 102 LEU A CA 1
ATOM 822 C C . LEU A 1 102 ? -12.257 12.444 10.926 1.00 91.19 102 LEU A C 1
ATOM 824 O O . LEU A 1 102 ? -13.201 12.682 11.673 1.00 91.19 102 LEU A O 1
ATOM 828 N N . ARG A 1 103 ? -11.681 13.408 10.196 1.00 92.12 103 ARG A N 1
ATOM 829 C CA . ARG A 1 103 ? -12.134 14.806 10.252 1.00 92.12 103 ARG A CA 1
ATOM 830 C C . ARG A 1 103 ? -13.573 14.976 9.762 1.00 92.12 103 ARG A C 1
ATOM 832 O O . ARG A 1 103 ? -14.290 15.801 10.305 1.00 92.12 103 ARG A O 1
ATOM 839 N N . LYS A 1 104 ? -14.004 14.213 8.751 1.00 86.94 104 LYS A N 1
ATOM 840 C CA . LYS A 1 104 ? -15.389 14.264 8.244 1.00 86.94 104 LYS A CA 1
ATOM 841 C C . LYS A 1 104 ? -16.418 13.713 9.235 1.00 86.94 104 LYS A C 1
ATOM 843 O O . LYS A 1 104 ? -17.586 14.018 9.082 1.00 86.94 104 LYS A O 1
ATOM 848 N N . GLN A 1 105 ? -15.996 12.892 10.194 1.00 78.56 105 GLN A N 1
ATOM 849 C CA . GLN A 1 105 ? -16.870 12.273 11.198 1.00 78.56 105 GLN A CA 1
ATOM 850 C C . GLN A 1 105 ? -16.965 13.087 12.496 1.00 78.56 105 GLN A C 1
ATOM 852 O O . GLN A 1 105 ? -17.780 12.769 13.353 1.00 78.56 105 GLN A O 1
ATOM 857 N N . GLN A 1 106 ? -16.116 14.107 12.657 1.00 64.50 106 GLN A N 1
ATOM 858 C CA . GLN A 1 106 ? -16.140 15.047 13.785 1.00 64.50 106 GLN A CA 1
ATOM 859 C C . GLN A 1 106 ? -16.965 16.316 13.500 1.00 64.50 106 GLN A C 1
ATOM 861 O O . GLN A 1 106 ? -17.023 17.198 14.353 1.00 64.50 106 GLN A O 1
ATOM 866 N N . VAL A 1 107 ? -17.561 16.411 12.308 1.00 49.22 107 VAL A N 1
ATOM 867 C CA . VAL A 1 107 ? -18.501 17.462 11.881 1.00 49.22 107 VAL A CA 1
ATOM 868 C C . VAL A 1 107 ? -19.892 16.852 11.836 1.00 49.22 107 VAL A C 1
ATOM 870 O O . VAL A 1 107 ? -20.834 17.536 12.281 1.00 49.22 107 VAL A O 1
#

Sequence (107 aa):
MNTICLWNDRQFYEHLFSAVWGTLQTFFYTHFGVEGGAVCVLHTWGQNLSLHPHIHCIVPAAEYSLKGQWKNLGADGRFLFPVQQLSAMFLGKFLDSLKRSLRKQQV

Secondary structure (DSSP, 8-state):
-HHHHHH-HHHHHHHHHHHHHHHHHHHIIIII-EE---EEEEEEE-TTS-EEEEEEEE--SEEEETTS-EEE---TTS-SS-HHHHHHHHHHHHHHHHHHHHHHH--

Foldseek 3Di:
DVVLCVVPVPLLVVLLVCLLVVLVQVCCCPVPQFRWDWDKDWDQADPVRDGDTDIDIDTAQWGAHPVRDIDRQDDPPDDSDDVVSSVVSSVVSSVVSSVVVVVVVVD